Protein AF-A0A7C1T5Q5-F1 (afdb_monomer_lite)

Structure (mmCIF, N/CA/C/O backbone):
data_AF-A0A7C1T5Q5-F1
#
_entry.id   AF-A0A7C1T5Q5-F1
#
loop_
_atom_site.group_PDB
_atom_site.id
_atom_site.type_symbol
_atom_site.label_atom_id
_atom_site.label_alt_id
_atom_site.label_comp_id
_atom_site.label_asym_id
_atom_site.label_entity_id
_atom_site.label_seq_id
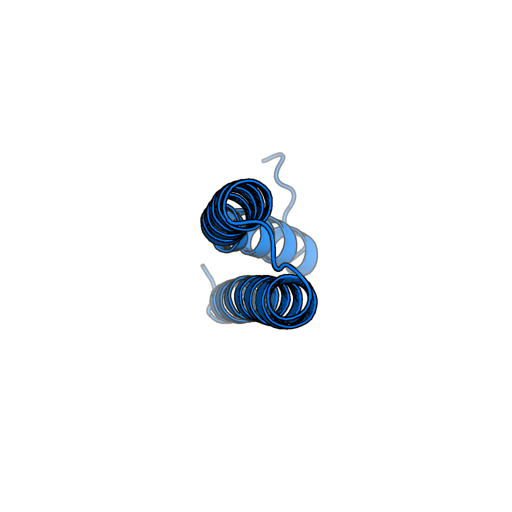_atom_site.pdbx_PDB_ins_code
_atom_site.Cartn_x
_atom_site.Cartn_y
_atom_site.Cartn_z
_atom_site.occupancy
_atom_site.B_iso_or_equiv
_atom_site.auth_seq_id
_atom_site.auth_comp_id
_atom_site.auth_asym_id
_atom_site.auth_atom_id
_atom_site.pdbx_PDB_model_num
ATOM 1 N N . MET A 1 1 ? -6.661 -1.289 23.226 1.00 59.94 1 MET A N 1
ATOM 2 C CA . MET A 1 1 ? -7.645 -1.084 22.138 1.00 59.94 1 MET A CA 1
ATOM 3 C C . MET A 1 1 ? -8.757 -2.106 22.321 1.00 59.94 1 MET A C 1
ATOM 5 O O . MET A 1 1 ? -8.417 -3.251 22.595 1.00 59.94 1 MET A O 1
ATOM 9 N N . PRO A 1 2 ? -10.045 -1.741 22.241 1.00 74.12 2 PRO A N 1
ATOM 10 C CA . PRO A 1 2 ? -11.106 -2.742 22.227 1.00 74.12 2 PRO A CA 1
ATOM 11 C C . PRO A 1 2 ? -10.963 -3.645 20.981 1.00 74.12 2 PRO A C 1
ATOM 13 O O . PRO A 1 2 ? -10.457 -3.178 19.957 1.00 74.12 2 PRO A O 1
ATOM 16 N N . PRO A 1 3 ? -11.408 -4.915 21.031 1.00 80.12 3 PRO A N 1
ATOM 17 C CA . PRO A 1 3 ? -11.165 -5.904 19.970 1.00 80.12 3 PRO A CA 1
ATOM 18 C C . PRO A 1 3 ? -11.639 -5.460 18.579 1.00 80.12 3 PRO A C 1
ATOM 20 O O . PRO A 1 3 ? -10.988 -5.744 17.578 1.00 80.12 3 PRO A O 1
ATOM 23 N N . LYS A 1 4 ? -12.743 -4.705 18.522 1.00 82.88 4 LYS A N 1
ATOM 24 C CA . LYS A 1 4 ? -13.301 -4.154 17.279 1.00 82.88 4 LYS A CA 1
ATOM 25 C C . LYS A 1 4 ? -12.368 -3.150 16.586 1.00 82.88 4 LYS A C 1
ATOM 27 O O . LYS A 1 4 ? -12.256 -3.169 15.366 1.00 82.88 4 LYS A O 1
ATOM 32 N N . ASP A 1 5 ? -11.675 -2.308 17.355 1.00 79.81 5 ASP A N 1
ATOM 33 C CA . ASP A 1 5 ? -10.786 -1.270 16.818 1.00 79.81 5 ASP A CA 1
ATOM 34 C C . ASP A 1 5 ? -9.504 -1.921 16.279 1.00 79.81 5 ASP A C 1
ATOM 36 O O . ASP A 1 5 ? -8.989 -1.522 15.236 1.00 79.81 5 ASP A O 1
ATOM 40 N N . LEU A 1 6 ? -9.030 -2.974 16.959 1.00 83.31 6 LEU A N 1
ATOM 41 C CA . LEU A 1 6 ? -7.908 -3.794 16.503 1.00 83.31 6 LEU A CA 1
ATOM 42 C C . LEU A 1 6 ? -8.250 -4.538 15.204 1.00 83.31 6 LEU A C 1
ATOM 44 O O . LEU A 1 6 ? -7.445 -4.544 14.279 1.00 83.31 6 LEU A O 1
ATOM 48 N N . ALA A 1 7 ? -9.448 -5.122 15.108 1.00 87.38 7 ALA A N 1
ATOM 49 C CA . ALA A 1 7 ? -9.908 -5.773 13.884 1.00 87.38 7 ALA A CA 1
ATOM 50 C C . ALA A 1 7 ? -10.022 -4.776 12.718 1.00 87.38 7 ALA A C 1
ATOM 52 O O . ALA A 1 7 ? -9.542 -5.062 11.624 1.00 87.38 7 ALA A O 1
ATOM 53 N N . ALA A 1 8 ? -10.588 -3.587 12.954 1.00 86.25 8 ALA A N 1
ATOM 54 C CA . ALA A 1 8 ? -10.686 -2.535 11.943 1.00 86.25 8 ALA A CA 1
ATOM 55 C C . ALA A 1 8 ? -9.305 -2.055 11.468 1.00 86.25 8 ALA A C 1
ATOM 57 O O . ALA A 1 8 ? -9.089 -1.898 10.266 1.00 86.25 8 ALA A O 1
ATOM 58 N N . PHE A 1 9 ? -8.357 -1.870 12.391 1.00 88.69 9 PHE A N 1
ATOM 59 C CA . PHE A 1 9 ? -6.964 -1.563 12.064 1.00 88.69 9 PHE A CA 1
ATOM 60 C C . PHE A 1 9 ? -6.347 -2.651 11.184 1.00 88.69 9 PHE A C 1
ATOM 62 O O . PHE A 1 9 ? -5.905 -2.357 10.080 1.00 88.69 9 PHE A O 1
ATOM 69 N N . MET A 1 10 ? -6.397 -3.910 11.622 1.00 91.19 10 MET A N 1
ATOM 70 C CA . MET A 1 10 ? -5.828 -5.028 10.871 1.00 91.19 10 MET A CA 1
ATOM 71 C C . MET A 1 10 ? -6.431 -5.111 9.465 1.00 91.19 10 MET A C 1
ATOM 73 O O . MET A 1 10 ? -5.702 -5.075 8.479 1.00 91.19 10 MET A O 1
ATOM 77 N N . ILE A 1 11 ? -7.761 -5.141 9.351 1.00 92.69 11 ILE A N 1
ATOM 78 C CA . ILE A 1 11 ? -8.442 -5.252 8.055 1.00 92.69 11 ILE A CA 1
ATOM 79 C C . ILE A 1 11 ? -8.066 -4.084 7.140 1.00 92.69 11 ILE A C 1
ATOM 81 O O . ILE A 1 11 ? -7.710 -4.312 5.988 1.00 92.69 11 ILE A O 1
ATOM 85 N N . SER A 1 12 ? -8.107 -2.846 7.636 1.00 89.56 12 SER A N 1
ATOM 86 C CA . SER A 1 12 ? -7.799 -1.671 6.812 1.00 89.56 12 SER A CA 1
ATOM 87 C C . SER A 1 12 ? -6.336 -1.630 6.370 1.00 89.56 12 SER A C 1
ATOM 89 O O . SER A 1 12 ? -6.075 -1.375 5.196 1.00 89.56 12 SER A O 1
ATOM 91 N N . SER A 1 13 ? -5.385 -1.939 7.255 1.00 90.94 13 SER A N 1
ATOM 92 C CA . SER A 1 13 ? -3.958 -1.991 6.923 1.00 90.94 13 SER A CA 1
ATOM 93 C C . SER A 1 13 ? -3.640 -3.077 5.896 1.00 90.94 13 SER A C 1
ATOM 95 O O . SER A 1 13 ? -2.936 -2.807 4.923 1.00 90.94 13 SER A O 1
ATOM 97 N N . PHE A 1 14 ? -4.178 -4.287 6.075 1.00 93.06 14 PHE A N 1
ATOM 98 C CA . PHE A 1 14 ? -3.965 -5.388 5.134 1.00 93.06 14 PHE A CA 1
ATOM 99 C C . PHE A 1 14 ? -4.673 -5.149 3.798 1.00 93.06 14 PHE A C 1
ATOM 101 O O . PHE A 1 14 ? -4.087 -5.421 2.754 1.00 93.06 14 PHE A O 1
ATOM 108 N N . ALA A 1 15 ? -5.887 -4.590 3.805 1.00 94.12 15 ALA A N 1
ATOM 109 C CA . ALA A 1 15 ? -6.600 -4.243 2.578 1.00 94.12 15 ALA A CA 1
ATOM 110 C C . ALA A 1 15 ? -5.854 -3.169 1.771 1.00 94.12 15 ALA A C 1
ATOM 112 O O . ALA A 1 15 ? -5.688 -3.316 0.564 1.00 94.12 15 ALA A O 1
ATOM 113 N N . LEU A 1 16 ? -5.349 -2.121 2.430 1.00 92.75 16 LEU A N 1
ATOM 114 C CA . LEU A 1 16 ? -4.519 -1.096 1.788 1.00 92.75 16 LEU A CA 1
ATOM 115 C C . LEU A 1 16 ? -3.236 -1.686 1.203 1.00 92.75 16 LEU A C 1
ATOM 117 O O . LEU A 1 16 ? -2.908 -1.400 0.055 1.00 92.75 16 LEU A O 1
ATOM 121 N N . ALA A 1 17 ? -2.533 -2.529 1.962 1.00 94.00 17 ALA A N 1
ATOM 122 C CA . ALA A 1 17 ? -1.325 -3.187 1.475 1.00 94.00 17 ALA A CA 1
ATOM 123 C C . ALA A 1 17 ? -1.617 -4.077 0.254 1.00 94.00 17 ALA A C 1
ATOM 125 O O . ALA A 1 17 ? -0.895 -4.006 -0.736 1.00 94.00 17 ALA A O 1
ATOM 126 N N . ALA A 1 18 ? -2.707 -4.849 0.285 1.00 95.19 18 ALA A N 1
ATOM 127 C CA . ALA A 1 18 ? -3.117 -5.697 -0.830 1.00 95.19 18 ALA A CA 1
ATOM 128 C C . ALA A 1 18 ? -3.488 -4.886 -2.085 1.00 95.19 18 ALA A C 1
ATOM 130 O O . ALA A 1 18 ? -3.138 -5.282 -3.193 1.00 95.19 18 ALA A O 1
ATOM 131 N N . LEU A 1 19 ? -4.151 -3.734 -1.928 1.00 95.69 19 LEU A N 1
ATOM 132 C CA . LEU A 1 19 ? -4.452 -2.831 -3.046 1.00 95.69 19 LEU A CA 1
ATOM 133 C C . LEU A 1 19 ? -3.179 -2.245 -3.667 1.00 95.69 19 LEU A C 1
ATOM 135 O O . LEU A 1 19 ? -3.080 -2.166 -4.889 1.00 95.69 19 LEU A O 1
ATOM 139 N N . VAL A 1 20 ? -2.205 -1.862 -2.838 1.00 95.38 20 VAL A N 1
ATOM 140 C CA . VAL A 1 20 ? -0.898 -1.366 -3.298 1.00 95.38 20 VAL A CA 1
ATOM 141 C C . VAL A 1 20 ? -0.136 -2.455 -4.057 1.00 95.38 20 VAL A C 1
ATOM 143 O O . VAL A 1 20 ? 0.424 -2.172 -5.115 1.00 95.38 20 VAL A O 1
ATOM 146 N N . ASP A 1 21 ? -0.153 -3.695 -3.563 1.00 95.81 21 ASP A N 1
ATOM 147 C CA . ASP A 1 21 ? 0.468 -4.841 -4.235 1.00 95.81 21 ASP A CA 1
ATOM 148 C C . ASP A 1 21 ? -0.205 -5.144 -5.583 1.00 95.81 21 ASP A C 1
ATOM 150 O O . ASP A 1 21 ? 0.480 -5.303 -6.592 1.00 95.81 21 ASP A O 1
ATOM 154 N N . ALA A 1 22 ? -1.541 -5.173 -5.622 1.00 96.19 22 ALA A N 1
ATOM 155 C CA . ALA A 1 22 ? -2.296 -5.407 -6.850 1.00 96.19 22 ALA A CA 1
ATOM 156 C C . ALA A 1 22 ? -2.039 -4.312 -7.895 1.00 96.19 22 ALA A C 1
ATOM 158 O O . ALA A 1 22 ? -1.817 -4.611 -9.066 1.00 96.19 22 ALA A O 1
ATOM 159 N N . TRP A 1 23 ? -2.021 -3.045 -7.472 1.00 95.25 23 TRP A N 1
ATOM 160 C CA . TRP A 1 23 ? -1.689 -1.922 -8.344 1.00 95.25 23 TRP A CA 1
ATOM 161 C C . TRP A 1 23 ? -0.266 -2.030 -8.901 1.00 95.25 23 TRP A C 1
ATOM 163 O O . TRP A 1 23 ? -0.079 -1.904 -10.110 1.00 95.25 23 TRP A O 1
ATOM 173 N N . PHE A 1 24 ? 0.725 -2.311 -8.049 1.00 95.12 24 PHE A N 1
ATOM 174 C CA . PHE A 1 24 ? 2.108 -2.487 -8.490 1.00 95.12 24 PHE A CA 1
ATOM 175 C C . PHE A 1 24 ? 2.243 -3.628 -9.495 1.00 95.12 24 PHE A C 1
ATOM 177 O O . PHE A 1 24 ? 2.943 -3.472 -10.490 1.00 95.12 24 PHE A O 1
ATOM 184 N N . HIS A 1 25 ? 1.550 -4.746 -9.275 1.00 94.62 25 HIS A N 1
ATOM 185 C CA . HIS A 1 25 ? 1.589 -5.877 -10.193 1.00 94.62 25 HIS A CA 1
ATOM 186 C C . HIS A 1 25 ? 0.986 -5.522 -11.561 1.00 94.62 25 HIS A C 1
ATOM 188 O O . HIS A 1 25 ? 1.648 -5.705 -12.578 1.00 94.62 25 HIS A O 1
ATOM 194 N N . LEU A 1 26 ? -0.210 -4.921 -11.579 1.00 94.62 26 LEU A N 1
ATOM 195 C CA . LEU A 1 26 ? -0.894 -4.513 -12.814 1.00 94.62 26 LEU A CA 1
ATOM 196 C C . LEU A 1 26 ? -0.098 -3.483 -13.624 1.00 94.62 26 LEU A C 1
ATOM 198 O O . LEU A 1 26 ? -0.085 -3.533 -14.850 1.00 94.62 26 LEU A O 1
ATOM 202 N N . VAL A 1 27 ? 0.547 -2.529 -12.951 1.00 92.81 27 VAL A N 1
ATOM 203 C CA . VAL A 1 27 ? 1.352 -1.501 -13.624 1.00 92.81 27 VAL A CA 1
ATOM 204 C C . VAL A 1 27 ? 2.718 -2.052 -14.029 1.00 92.81 27 VAL A C 1
ATOM 206 O O . VAL A 1 27 ? 3.192 -1.761 -15.124 1.00 92.81 27 VAL A O 1
ATOM 209 N N . GLY A 1 28 ? 3.345 -2.855 -13.169 1.00 90.25 28 GLY A N 1
ATOM 210 C CA . GLY A 1 28 ? 4.691 -3.386 -13.363 1.00 90.25 28 GLY A CA 1
ATOM 211 C C . GLY A 1 28 ? 4.812 -4.333 -14.555 1.00 90.25 28 GLY A C 1
ATOM 212 O O . GLY A 1 28 ? 5.836 -4.303 -15.229 1.00 90.25 28 GLY A O 1
ATOM 213 N N . GLU A 1 29 ? 3.766 -5.104 -14.875 1.00 89.94 29 GLU A N 1
ATOM 214 C CA . GLU A 1 29 ? 3.752 -5.979 -16.060 1.00 89.94 29 GLU A CA 1
ATOM 215 C C . GLU A 1 29 ? 3.949 -5.219 -17.382 1.00 89.94 29 GLU A C 1
ATOM 217 O O . GLU A 1 29 ? 4.481 -5.775 -18.342 1.00 89.94 29 GLU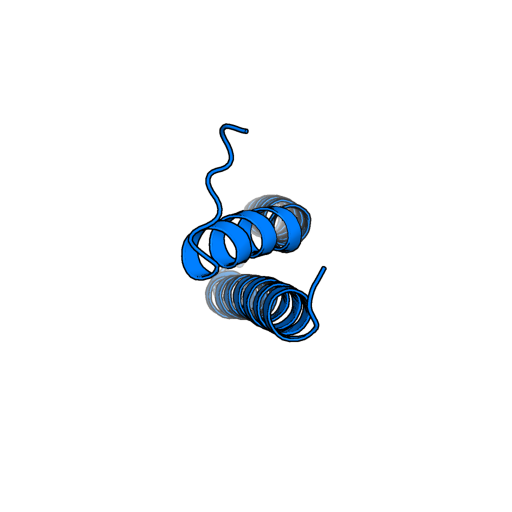 A O 1
ATOM 222 N N . GLY A 1 30 ? 3.556 -3.943 -17.441 1.00 88.62 30 GLY A N 1
ATOM 223 C CA . GLY A 1 30 ? 3.673 -3.115 -18.642 1.00 88.62 30 GLY A CA 1
ATOM 224 C C . GLY A 1 30 ? 4.993 -2.351 -18.780 1.00 88.62 30 GLY A C 1
ATOM 225 O O . GLY A 1 30 ? 5.201 -1.686 -19.795 1.00 88.62 30 GLY A O 1
ATOM 226 N N . VAL A 1 31 ? 5.878 -2.391 -17.778 1.00 90.94 31 VAL A N 1
ATOM 227 C CA . VAL A 1 31 ? 7.089 -1.558 -17.745 1.00 90.94 31 VAL A CA 1
ATOM 228 C C . VAL A 1 31 ? 8.304 -2.364 -18.192 1.00 90.94 31 VAL A C 1
ATOM 230 O O . VAL A 1 31 ? 8.817 -3.205 -17.461 1.00 90.94 31 VAL A O 1
ATOM 233 N N . THR A 1 32 ? 8.807 -2.069 -19.392 1.00 91.69 32 THR A N 1
ATOM 234 C CA . THR A 1 32 ? 9.998 -2.729 -19.956 1.00 91.69 32 THR A CA 1
ATOM 235 C C . THR A 1 32 ? 11.307 -2.009 -19.636 1.00 91.69 32 THR A C 1
ATOM 237 O O . THR A 1 32 ? 12.375 -2.601 -19.772 1.00 91.69 32 THR A O 1
ATOM 240 N N . ASP A 1 33 ? 11.247 -0.732 -19.243 1.00 95.25 33 ASP A N 1
ATOM 241 C CA . ASP A 1 33 ? 12.425 0.055 -18.868 1.00 95.25 33 ASP A CA 1
ATOM 242 C C . ASP A 1 33 ? 12.875 -0.265 -17.424 1.00 95.25 33 ASP A C 1
ATOM 244 O O . ASP A 1 33 ? 12.111 -0.032 -16.479 1.00 95.25 33 ASP A O 1
ATOM 248 N N . PRO A 1 34 ? 14.114 -0.754 -17.207 1.00 92.38 34 PRO A N 1
ATOM 249 C CA . PRO A 1 34 ? 14.613 -1.111 -15.878 1.00 92.38 34 PRO A CA 1
ATOM 250 C C . PRO A 1 34 ? 14.677 0.063 -14.891 1.00 92.38 34 PRO A C 1
ATOM 252 O O . PRO A 1 34 ? 14.508 -0.133 -13.681 1.00 92.38 34 PRO A O 1
ATOM 255 N N . ALA A 1 35 ? 14.925 1.282 -15.382 1.00 95.56 35 ALA A N 1
ATOM 2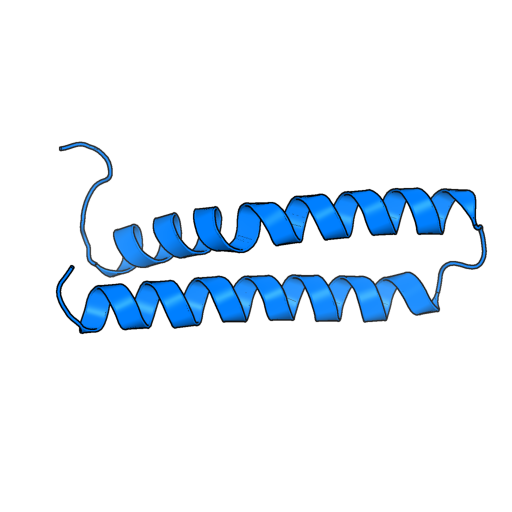56 C CA . ALA A 1 35 ? 14.987 2.470 -14.535 1.00 95.56 35 ALA A CA 1
ATOM 257 C C . ALA A 1 35 ? 13.587 2.856 -14.033 1.00 95.56 35 ALA A C 1
ATOM 259 O O . ALA A 1 35 ? 13.391 3.045 -12.828 1.00 95.56 35 ALA A O 1
ATOM 260 N N . ALA A 1 36 ? 12.596 2.884 -14.930 1.00 93.31 36 ALA A N 1
ATOM 261 C CA . ALA A 1 36 ? 11.194 3.071 -14.571 1.00 93.31 36 ALA A CA 1
ATOM 262 C C . ALA A 1 36 ? 10.681 1.984 -13.610 1.00 93.31 36 ALA A C 1
ATOM 264 O O . ALA A 1 36 ? 10.010 2.311 -12.630 1.00 93.31 36 ALA A O 1
ATOM 265 N N . LEU A 1 37 ? 11.040 0.712 -13.824 1.00 94.19 37 LEU A N 1
ATOM 266 C CA . LEU A 1 37 ? 10.653 -0.385 -12.930 1.00 94.19 37 LEU A CA 1
ATOM 267 C C . LEU A 1 37 ? 11.260 -0.223 -11.528 1.00 94.19 37 LEU A C 1
ATOM 269 O O . LEU A 1 37 ? 10.588 -0.465 -10.526 1.00 94.19 37 LEU A O 1
ATOM 273 N N . SER A 1 38 ? 12.508 0.242 -11.442 1.00 95.25 38 SER A N 1
ATOM 274 C CA . SER A 1 38 ? 13.171 0.515 -10.161 1.00 95.25 38 SER A CA 1
ATOM 275 C C . SER A 1 38 ? 12.494 1.654 -9.396 1.00 95.25 38 SER A C 1
ATOM 277 O O . SER A 1 38 ? 12.237 1.527 -8.198 1.00 95.25 38 SER A O 1
ATOM 279 N N . LEU A 1 39 ? 12.144 2.749 -10.080 1.00 96.50 39 LEU A N 1
ATOM 280 C CA . LEU A 1 39 ? 11.380 3.853 -9.487 1.00 96.50 39 LEU A CA 1
ATOM 281 C C . LEU A 1 39 ? 9.993 3.396 -9.021 1.00 96.50 39 LEU A C 1
ATOM 283 O O . LEU A 1 39 ? 9.563 3.752 -7.922 1.00 96.50 39 LEU A O 1
ATOM 287 N N . LEU A 1 40 ? 9.318 2.574 -9.826 1.00 95.19 40 LEU A N 1
ATOM 288 C CA . LEU A 1 40 ? 8.029 1.989 -9.474 1.00 95.19 40 LEU A CA 1
ATOM 289 C C . LEU A 1 40 ? 8.148 1.090 -8.233 1.00 95.19 40 LEU A C 1
ATOM 291 O O . LEU A 1 40 ? 7.310 1.171 -7.338 1.00 95.19 40 LEU A O 1
ATOM 295 N N . GLY A 1 41 ? 9.216 0.293 -8.136 1.00 95.31 41 GLY A N 1
ATOM 296 C CA . GLY A 1 41 ? 9.515 -0.539 -6.969 1.00 95.31 41 GLY A CA 1
ATOM 297 C C . GLY A 1 41 ? 9.776 0.275 -5.698 1.00 95.31 41 GLY A C 1
ATOM 298 O O . GLY A 1 41 ? 9.276 -0.075 -4.629 1.00 95.31 41 GLY A O 1
ATOM 299 N N . LEU A 1 42 ? 10.494 1.400 -5.803 1.00 96.75 42 LEU A N 1
ATOM 300 C CA . LEU A 1 42 ? 10.690 2.326 -4.680 1.00 96.75 42 LEU A CA 1
ATOM 301 C C . LEU A 1 42 ? 9.367 2.946 -4.219 1.00 96.75 42 LEU A C 1
ATOM 303 O O . LEU A 1 42 ? 9.095 3.001 -3.019 1.00 96.75 42 LEU A O 1
ATOM 307 N N . LEU A 1 43 ? 8.527 3.380 -5.163 1.00 96.00 43 LEU A N 1
ATOM 308 C CA . LEU A 1 43 ? 7.212 3.942 -4.863 1.00 96.00 43 LEU A CA 1
ATOM 309 C C . LEU A 1 43 ? 6.295 2.904 -4.202 1.00 96.00 43 LEU A C 1
ATOM 311 O O . LEU A 1 43 ? 5.642 3.207 -3.204 1.00 96.00 43 LEU A O 1
ATOM 315 N N . TRP A 1 44 ? 6.291 1.672 -4.709 1.00 96.44 44 TRP A N 1
ATOM 316 C CA . TRP A 1 44 ? 5.575 0.554 -4.100 1.00 96.44 44 TRP A CA 1
ATOM 317 C C . TRP A 1 44 ? 6.045 0.285 -2.670 1.00 96.44 44 TRP A C 1
ATOM 319 O O . TRP A 1 44 ? 5.220 0.231 -1.756 1.00 96.44 44 TRP A O 1
ATOM 329 N N . GLY A 1 45 ? 7.360 0.194 -2.448 1.00 95.25 45 GLY A N 1
ATOM 330 C CA . GLY A 1 45 ? 7.930 -0.004 -1.116 1.00 95.25 45 GLY A CA 1
ATOM 331 C C . GLY A 1 45 ? 7.528 1.104 -0.139 1.00 95.25 45 GLY A C 1
ATOM 332 O O . GLY A 1 45 ? 7.125 0.819 0.991 1.00 95.25 45 GLY A O 1
ATOM 333 N N . LEU A 1 46 ? 7.552 2.362 -0.592 1.00 96.12 46 LEU A N 1
ATOM 334 C CA . LEU A 1 46 ? 7.134 3.517 0.202 1.00 96.12 46 LEU A CA 1
ATOM 335 C C . LEU A 1 46 ? 5.652 3.425 0.591 1.00 96.12 46 LEU A C 1
ATOM 337 O O . LEU A 1 46 ? 5.309 3.543 1.767 1.00 96.12 46 LEU A O 1
ATOM 341 N N . LEU A 1 47 ? 4.769 3.167 -0.377 1.00 93.56 47 LEU A N 1
ATOM 342 C CA . LEU A 1 47 ? 3.331 3.027 -0.130 1.00 93.56 47 LEU A CA 1
ATOM 343 C C . LEU A 1 47 ? 3.034 1.874 0.834 1.00 93.56 47 LEU A C 1
ATOM 345 O O . LEU A 1 47 ? 2.215 2.023 1.744 1.00 93.56 47 LEU A O 1
ATOM 349 N N . ARG A 1 48 ? 3.741 0.749 0.692 1.00 93.75 48 ARG A N 1
ATOM 350 C CA . ARG A 1 48 ? 3.578 -0.411 1.569 1.00 93.75 48 ARG A CA 1
ATOM 351 C C . ARG A 1 48 ? 4.020 -0.119 3.004 1.00 93.75 48 ARG A C 1
ATOM 353 O O . ARG A 1 48 ? 3.342 -0.536 3.940 1.00 93.75 48 ARG A O 1
ATOM 360 N N . MET A 1 49 ? 5.104 0.638 3.185 1.00 95.31 49 MET A N 1
ATOM 361 C CA . MET A 1 49 ? 5.586 1.060 4.505 1.00 95.31 49 MET A CA 1
ATOM 362 C C . MET A 1 49 ? 4.555 1.922 5.250 1.00 95.31 49 MET A C 1
ATOM 364 O O . MET A 1 49 ? 4.420 1.805 6.467 1.00 95.31 49 MET A O 1
ATOM 368 N N . TYR A 1 50 ? 3.802 2.760 4.530 1.00 93.38 50 TYR A N 1
ATOM 369 C CA . TYR A 1 50 ? 2.791 3.647 5.117 1.00 93.38 50 TYR A CA 1
ATOM 370 C C . TYR A 1 50 ? 1.372 3.061 5.166 1.00 93.38 50 TYR A C 1
ATOM 372 O O . TYR A 1 50 ? 0.503 3.656 5.809 1.00 93.38 50 TYR A O 1
ATOM 380 N N . ALA A 1 51 ? 1.114 1.896 4.564 1.00 92.75 51 ALA A N 1
ATOM 381 C CA . ALA A 1 51 ? -0.192 1.232 4.624 1.00 92.75 51 ALA A CA 1
ATOM 382 C C . ALA A 1 51 ? -0.688 0.969 6.067 1.00 92.75 51 ALA A C 1
ATOM 384 O O . ALA A 1 51 ? -1.865 1.230 6.340 1.00 92.75 51 ALA A O 1
ATOM 385 N N . PRO A 1 52 ? 0.159 0.554 7.036 1.00 88.75 52 PRO A N 1
ATOM 386 C CA . PRO A 1 52 ? -0.244 0.450 8.437 1.00 88.75 52 PRO A CA 1
ATOM 387 C C . PRO A 1 52 ? -0.662 1.798 9.029 1.00 88.75 52 PRO A C 1
ATOM 389 O O . PRO A 1 52 ? -1.696 1.884 9.684 1.00 88.75 52 PRO A O 1
ATOM 392 N N . THR A 1 53 ? 0.088 2.867 8.752 1.00 91.69 53 THR A N 1
ATOM 393 C CA . THR A 1 53 ? -0.213 4.224 9.233 1.00 91.69 53 THR A CA 1
ATOM 394 C C . THR A 1 53 ? -1.541 4.731 8.672 1.00 91.69 53 THR A C 1
ATOM 396 O O . THR A 1 53 ? -2.374 5.244 9.417 1.00 91.69 53 THR A O 1
ATOM 399 N N . ALA A 1 54 ? -1.785 4.534 7.375 1.00 90.00 54 ALA A N 1
ATOM 400 C CA . ALA A 1 54 ? -3.058 4.867 6.743 1.00 90.00 54 ALA A CA 1
ATOM 401 C C . ALA A 1 54 ? -4.221 4.028 7.307 1.00 90.00 54 ALA A C 1
ATOM 403 O O . ALA A 1 54 ? -5.284 4.574 7.604 1.00 90.00 54 ALA A O 1
ATOM 404 N N . GLY A 1 55 ? -4.009 2.727 7.531 1.00 88.75 55 GLY A N 1
ATOM 405 C CA . GLY A 1 55 ? -4.989 1.852 8.181 1.00 88.75 55 GLY A CA 1
ATOM 406 C C . GLY A 1 55 ? -5.309 2.285 9.615 1.00 88.75 55 GLY A C 1
ATOM 407 O O . GLY A 1 55 ? -6.474 2.341 9.998 1.00 88.75 55 GLY A O 1
ATOM 408 N N . ALA A 1 56 ? -4.311 2.714 10.392 1.00 88.06 56 ALA A N 1
ATOM 409 C CA . ALA A 1 56 ? -4.526 3.279 11.725 1.00 88.06 56 ALA A CA 1
ATOM 410 C C . ALA A 1 56 ? -5.391 4.546 11.681 1.00 88.06 56 ALA A C 1
ATOM 412 O O . ALA A 1 56 ? -6.348 4.662 12.446 1.00 88.06 56 ALA A O 1
ATOM 413 N N . LEU A 1 57 ? -5.109 5.468 10.755 1.00 88.19 57 LEU A N 1
ATOM 414 C CA . LEU A 1 57 ? -5.913 6.681 10.569 1.00 88.19 57 LEU A CA 1
ATOM 415 C C . LEU A 1 57 ? -7.365 6.354 10.186 1.00 88.19 57 LEU A C 1
ATOM 417 O O . LEU A 1 57 ? -8.298 6.957 10.720 1.00 88.19 57 LEU A O 1
ATOM 421 N N . LEU A 1 58 ? -7.570 5.376 9.299 1.00 86.38 58 LEU A N 1
ATOM 422 C CA . LEU A 1 58 ? -8.902 4.911 8.909 1.00 86.38 58 LEU A CA 1
ATOM 423 C C . LEU A 1 58 ? -9.642 4.250 10.072 1.00 86.38 58 LEU A C 1
ATOM 425 O O . LEU A 1 58 ? -10.807 4.566 10.304 1.00 86.38 58 LEU A O 1
ATOM 429 N N . ALA A 1 59 ? -8.976 3.383 10.831 1.00 85.62 59 ALA A N 1
ATOM 430 C CA . ALA A 1 59 ? -9.562 2.721 11.991 1.00 85.62 59 ALA A CA 1
ATOM 431 C C . ALA A 1 59 ? -9.974 3.726 13.078 1.00 85.62 59 ALA A C 1
ATOM 433 O O . ALA A 1 59 ? -11.058 3.603 13.647 1.00 85.62 59 ALA A O 1
ATOM 434 N N . LEU A 1 60 ? -9.164 4.762 13.324 1.00 84.38 60 LEU A N 1
ATOM 435 C CA . LEU A 1 60 ? -9.507 5.848 14.250 1.00 84.38 60 LEU A CA 1
ATOM 436 C C . LEU A 1 60 ? -10.743 6.624 13.782 1.00 84.38 60 LEU A C 1
ATOM 438 O O . LEU A 1 60 ? -11.673 6.833 14.565 1.00 84.38 60 LEU A O 1
ATOM 442 N N . LYS A 1 61 ? -10.794 6.970 12.489 1.00 84.12 61 LYS A N 1
ATOM 443 C CA . LYS A 1 61 ? -11.947 7.641 11.875 1.00 84.12 61 LYS A CA 1
ATOM 444 C C . LYS A 1 61 ? -13.221 6.791 11.973 1.00 84.12 61 LYS A C 1
ATOM 446 O O . LYS A 1 61 ? -14.268 7.319 12.333 1.00 84.12 61 LYS A O 1
ATOM 451 N N . LEU A 1 62 ? -13.131 5.484 11.707 1.00 80.06 62 LEU A N 1
ATOM 452 C CA . LEU A 1 62 ? -14.247 4.531 11.813 1.00 80.06 62 LEU A CA 1
ATOM 453 C C . LEU A 1 62 ? -14.700 4.308 13.262 1.00 80.06 62 LEU A C 1
ATOM 455 O O . LEU A 1 62 ? -15.885 4.113 13.516 1.00 80.06 62 LEU A O 1
ATOM 459 N N . SER A 1 63 ? -13.778 4.378 14.221 1.00 73.12 63 SER A N 1
ATOM 460 C CA . SER A 1 63 ? -14.085 4.291 15.651 1.00 73.12 63 SER A CA 1
ATOM 461 C C . SER A 1 63 ? -14.741 5.568 16.207 1.00 73.12 63 SER A C 1
ATOM 463 O O . SER A 1 63 ? -15.095 5.585 17.388 1.00 73.12 63 SER A O 1
ATOM 465 N N . GLY A 1 64 ? -14.868 6.645 15.420 1.00 69.81 64 GLY A N 1
ATOM 466 C CA . GLY A 1 64 ? -15.340 7.949 15.903 1.00 69.81 64 GLY A CA 1
ATOM 467 C C . GLY A 1 64 ? -14.386 8.609 16.907 1.00 69.81 64 GLY A C 1
ATOM 468 O O . GLY A 1 64 ? -14.764 9.559 17.590 1.00 69.81 64 GLY A O 1
ATOM 469 N N . ARG A 1 65 ? -13.150 8.105 17.021 1.00 62.56 65 ARG A N 1
ATOM 470 C CA . ARG A 1 65 ? -12.114 8.665 17.888 1.00 62.56 65 ARG A CA 1
ATOM 471 C C . ARG A 1 65 ? -11.362 9.743 17.119 1.00 62.56 65 ARG A C 1
ATOM 473 O O . ARG A 1 65 ? -10.750 9.484 16.087 1.00 62.56 65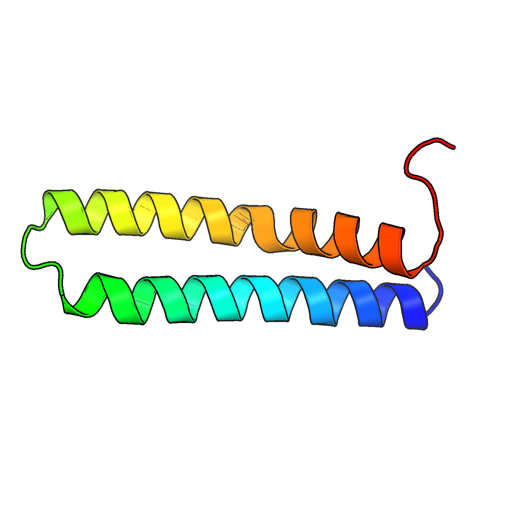 ARG A O 1
ATOM 480 N N . SER A 1 66 ? -11.428 10.965 17.630 1.00 54.16 66 SER A N 1
ATOM 481 C CA .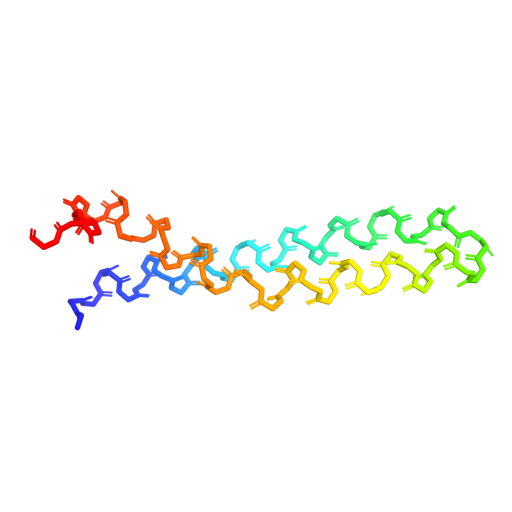 SER A 1 66 ? -10.654 12.095 17.126 1.00 54.16 66 SER A CA 1
ATOM 482 C C . SER A 1 66 ? -9.162 11.904 17.439 1.00 54.16 66 SER A C 1
ATOM 484 O O . SER A 1 66 ? -8.804 11.461 18.526 1.00 54.16 66 SER A O 1
ATOM 486 N N . LEU A 1 67 ? -8.289 12.262 16.489 1.00 56.22 67 LEU A N 1
ATOM 487 C CA . LEU A 1 67 ? -6.835 12.384 16.703 1.00 56.22 67 LEU A CA 1
ATOM 488 C C . LEU A 1 67 ? -6.468 13.590 17.584 1.00 56.22 67 LEU A C 1
ATOM 490 O O . LEU A 1 67 ? -5.340 13.683 18.060 1.00 56.22 67 LEU A O 1
ATOM 494 N N . ARG A 1 68 ? -7.407 14.521 17.788 1.00 53.72 68 ARG A N 1
ATOM 495 C CA . ARG A 1 68 ? -7.340 15.515 18.862 1.00 53.72 68 ARG A CA 1
ATOM 496 C C . ARG A 1 68 ? -7.877 14.840 20.116 1.00 53.72 68 ARG A C 1
ATOM 498 O O . ARG A 1 68 ? -9.054 14.471 20.109 1.00 53.72 68 ARG A O 1
ATOM 505 N N . GLY A 1 69 ? -7.004 14.633 21.101 1.00 46.03 69 GLY A N 1
ATOM 506 C CA . GLY A 1 69 ? -7.414 14.300 22.465 1.00 46.03 69 GLY A CA 1
ATOM 507 C C . GLY A 1 69 ? -8.439 15.289 22.998 1.00 46.03 69 GLY A C 1
ATOM 508 O O . GLY A 1 69 ? -8.399 16.464 22.561 1.00 46.03 69 GLY A O 1
#

Secondary structure (DSSP, 8-state):
--HHHHHHHHHHHHHHHHHHHHHHHHHHTT---HHHHHHHHHHHHHHHHHHHHHHHHHHHHHTT--S--

Foldseek 3Di:
DPPQLVVQLVCQLVVQLVVLVVVLVVVLVPDPDPVVNVVSVVVSVVSNVCSSVVSNVVSCVVVVHDPPD

Organism: Thermofilum pendens (NCBI:txid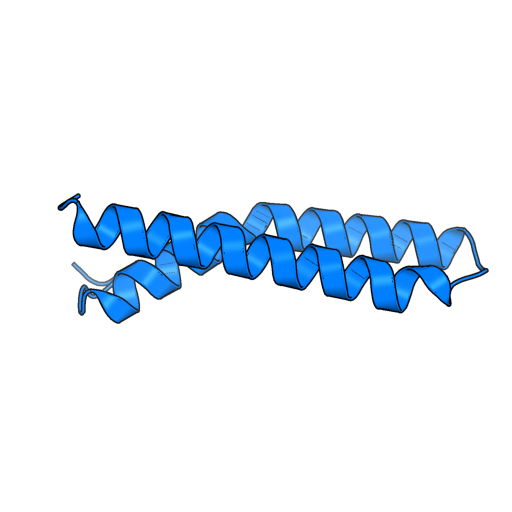2269)

Sequence (69 aa):
MPPKDLAAFMISSFALAALVDAWFHLVGEGVTDPAALSLLGLLWGLLRMYAPTAGALLALKLSGRSLRG

pLDDT: mean 87.49, std 11.54, range [46.03, 96.75]

Radius of gyration: 15.3 Å; chains: 1; bounding box: 30×22×42 Å